Protein AF-A0A522RL39-F1 (afdb_monomer_lite)

pLDDT: mean 82.8, std 12.08, range [55.28, 96.81]

Structure (mmCIF, N/CA/C/O backbone):
data_AF-A0A522RL39-F1
#
_entry.id   AF-A0A522RL39-F1
#
loop_
_atom_site.group_PDB
_atom_site.id
_atom_site.type_symbol
_atom_site.label_atom_id
_atom_site.label_alt_id
_atom_site.label_comp_id
_atom_site.label_asym_id
_atom_site.label_entity_id
_atom_site.label_seq_id
_atom_site.pdbx_PDB_ins_code
_atom_site.Cartn_x
_atom_site.Cartn_y
_atom_site.Cartn_z
_atom_site.occupancy
_atom_site.B_iso_or_equiv
_atom_site.auth_seq_id
_atom_site.auth_comp_id
_atom_site.auth_asym_id
_atom_site.auth_atom_id
_atom_site.pdbx_PDB_model_num
ATOM 1 N N . MET A 1 1 ? -1.498 -23.509 20.090 1.00 71.50 1 MET A N 1
ATOM 2 C CA . MET A 1 1 ? -1.217 -22.058 19.992 1.00 71.50 1 MET A CA 1
ATOM 3 C C . MET A 1 1 ? -2.296 -21.308 20.755 1.00 71.50 1 MET A C 1
ATOM 5 O O . MET A 1 1 ? -3.454 -21.674 20.586 1.00 71.50 1 MET A O 1
ATOM 9 N N . PRO A 1 2 ? -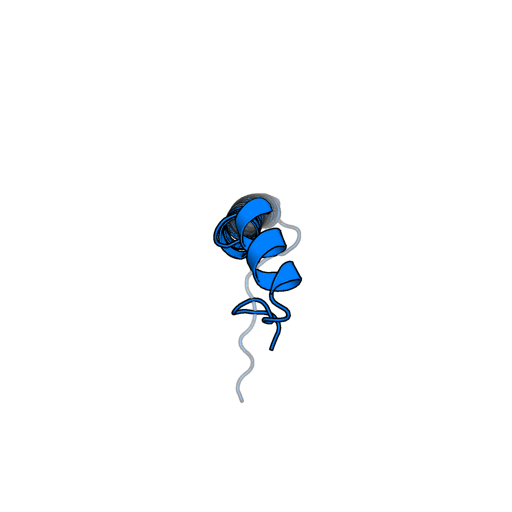1.958 -20.325 21.605 1.00 85.75 2 PRO A N 1
ATOM 10 C CA . PRO A 1 2 ? -2.966 -19.529 22.293 1.00 85.75 2 PRO A CA 1
ATOM 11 C C . PRO A 1 2 ? -3.632 -18.552 21.315 1.00 85.75 2 PRO A C 1
ATOM 13 O O . PRO A 1 2 ? -2.969 -17.963 20.462 1.00 85.75 2 PRO A O 1
ATOM 16 N N . VAL A 1 3 ? -4.950 -18.405 21.430 1.00 90.44 3 VAL A N 1
ATOM 17 C CA . VAL A 1 3 ? -5.738 -17.455 20.634 1.00 90.44 3 VAL A CA 1
ATOM 18 C C . VAL A 1 3 ? -5.558 -16.056 21.219 1.00 90.44 3 VAL A C 1
ATOM 20 O O . VAL A 1 3 ? -5.706 -15.872 22.425 1.00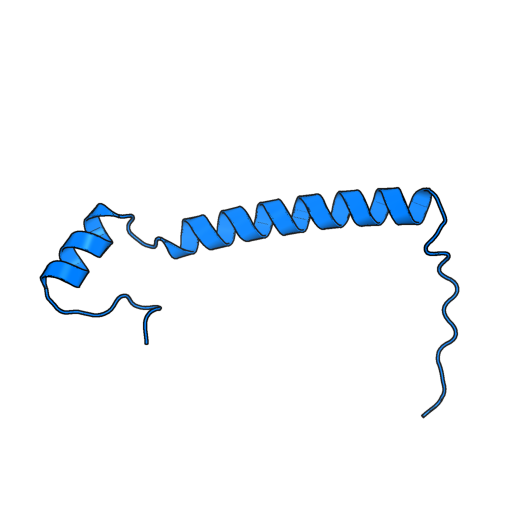 90.44 3 VAL A O 1
ATOM 23 N N . ILE A 1 4 ? -5.260 -15.068 20.372 1.00 92.50 4 ILE A N 1
ATOM 24 C CA . ILE A 1 4 ? -5.208 -13.657 20.773 1.00 92.50 4 ILE A CA 1
ATOM 25 C C . ILE A 1 4 ? -6.601 -13.050 20.548 1.00 92.50 4 ILE A C 1
ATOM 27 O O . ILE A 1 4 ? -7.027 -12.942 19.395 1.00 92.50 4 ILE A O 1
ATOM 31 N N . PRO A 1 5 ? -7.333 -12.656 21.606 1.00 89.56 5 PRO A N 1
ATOM 32 C CA . PRO A 1 5 ? -8.634 -12.024 21.444 1.00 89.56 5 PRO A CA 1
ATOM 33 C C . PRO A 1 5 ? -8.470 -10.600 20.899 1.00 89.56 5 PRO A C 1
ATOM 35 O O . PRO A 1 5 ? -7.717 -9.788 21.441 1.00 89.56 5 PRO A O 1
ATOM 38 N N . THR A 1 6 ? -9.195 -10.281 19.827 1.00 90.75 6 THR A N 1
ATOM 39 C CA . THR A 1 6 ? -9.237 -8.917 19.291 1.00 90.75 6 THR A CA 1
ATOM 40 C C . THR A 1 6 ? -10.075 -8.013 20.191 1.00 90.75 6 THR A C 1
ATOM 42 O O . THR A 1 6 ? -11.167 -8.378 20.620 1.00 90.75 6 THR A O 1
ATOM 45 N N . ARG A 1 7 ? -9.565 -6.810 20.460 1.00 91.81 7 ARG A N 1
ATOM 46 C CA . ARG A 1 7 ? -10.304 -5.730 21.141 1.00 91.81 7 ARG A CA 1
ATOM 47 C C . ARG A 1 7 ? -10.786 -4.656 20.164 1.00 91.81 7 ARG A C 1
ATOM 49 O O . ARG A 1 7 ? -11.273 -3.616 20.591 1.00 91.81 7 ARG A O 1
ATOM 56 N N . ILE A 1 8 ? -10.585 -4.878 18.866 1.00 91.12 8 ILE A N 1
ATOM 57 C CA . ILE A 1 8 ? -10.923 -3.920 17.818 1.00 91.12 8 ILE A CA 1
ATOM 58 C C . ILE A 1 8 ? -12.388 -4.104 17.436 1.00 91.12 8 ILE A C 1
ATOM 60 O O . ILE A 1 8 ? -12.797 -5.196 17.043 1.00 91.12 8 ILE A O 1
ATOM 64 N N . ASP A 1 9 ? -13.147 -3.014 17.486 1.00 91.19 9 ASP A N 1
ATOM 65 C CA . ASP A 1 9 ? -14.491 -2.943 16.923 1.00 91.19 9 ASP A CA 1
ATOM 66 C C . ASP A 1 9 ? -14.432 -2.470 15.463 1.00 91.19 9 ASP A C 1
ATOM 68 O O . ASP A 1 9 ? -14.152 -1.303 15.173 1.00 91.19 9 ASP A O 1
ATOM 72 N N . ASN A 1 10 ? -14.728 -3.380 14.536 1.00 88.88 10 ASN A N 1
ATOM 73 C CA . ASN A 1 10 ? -14.724 -3.128 13.095 1.00 88.88 10 ASN A CA 1
ATOM 74 C C . ASN A 1 10 ? -15.904 -2.267 12.601 1.00 88.88 10 ASN A C 1
ATOM 76 O O . ASN A 1 10 ? -15.871 -1.782 11.468 1.00 88.88 10 ASN A O 1
ATOM 80 N N . LYS A 1 11 ? -16.940 -2.069 13.425 1.00 92.38 11 LYS A N 1
ATOM 81 C CA . LYS A 1 11 ? -18.103 -1.220 13.126 1.00 92.38 11 LYS A CA 1
ATOM 82 C C . LYS A 1 11 ? -18.004 0.157 13.775 1.00 92.38 11 LYS A C 1
ATOM 84 O O . LYS A 1 11 ? -18.863 1.002 13.508 1.00 92.38 11 LYS A O 1
ATOM 89 N N . SER A 1 12 ? -16.970 0.408 14.571 1.00 93.50 12 SER A N 1
ATOM 90 C CA . SER A 1 12 ? -16.718 1.729 15.136 1.00 93.50 12 SER A CA 1
ATOM 91 C C . SER A 1 12 ? -16.396 2.752 14.041 1.00 93.50 12 SER A C 1
ATOM 93 O O . SER A 1 12 ? -15.823 2.443 12.991 1.00 93.50 12 SER A O 1
ATOM 95 N N . GLU A 1 13 ? -16.783 4.001 14.276 1.00 92.56 13 GLU A N 1
ATOM 96 C CA . GLU A 1 13 ? -16.505 5.094 13.345 1.00 92.56 13 GLU A CA 1
ATOM 97 C C . GLU A 1 13 ? -15.004 5.385 13.230 1.00 92.56 13 GLU A C 1
ATOM 99 O O . GLU A 1 13 ? -14.501 5.599 12.127 1.00 92.56 13 GLU A O 1
ATOM 104 N N . SER A 1 14 ? -14.269 5.277 14.340 1.00 92.00 14 SER A N 1
ATOM 105 C CA . SER A 1 14 ? -12.811 5.416 14.366 1.00 92.00 14 SER A CA 1
ATOM 106 C C . SER A 1 14 ? -12.119 4.352 13.511 1.00 92.00 14 SER A C 1
ATOM 108 O O . SER A 1 14 ? -11.212 4.678 12.746 1.00 92.00 14 SER A O 1
ATOM 110 N N . PHE A 1 15 ? -12.576 3.094 13.557 1.00 93.12 15 PHE A N 1
ATOM 111 C CA . PHE A 1 15 ? -12.054 2.046 12.682 1.00 93.12 15 PHE A CA 1
ATOM 112 C C . PHE A 1 15 ? -12.323 2.352 11.206 1.00 93.12 15 PHE A C 1
ATOM 114 O O . PHE A 1 15 ? -11.420 2.206 10.381 1.00 93.12 15 PHE A O 1
ATOM 121 N N . ARG A 1 16 ? -13.527 2.829 10.859 1.00 94.31 16 ARG A N 1
ATOM 122 C CA . ARG A 1 16 ? -13.849 3.226 9.477 1.00 94.31 16 ARG A CA 1
ATOM 123 C C . ARG A 1 16 ? -12.974 4.378 8.986 1.00 94.31 16 ARG A C 1
ATOM 125 O O . ARG A 1 16 ? -12.469 4.296 7.868 1.00 94.31 16 ARG A O 1
ATOM 132 N N . ALA A 1 17 ? -12.764 5.405 9.810 1.00 94.50 17 ALA A N 1
ATOM 133 C CA . ALA A 1 17 ? -11.911 6.546 9.475 1.00 94.50 17 ALA A CA 1
ATOM 134 C C . ALA A 1 17 ? -10.450 6.115 9.262 1.00 94.50 17 ALA A C 1
ATOM 136 O O . ALA A 1 17 ? -9.839 6.445 8.245 1.00 94.50 17 ALA A O 1
ATOM 137 N N . ASN A 1 18 ? -9.917 5.289 10.164 1.00 93.75 18 AS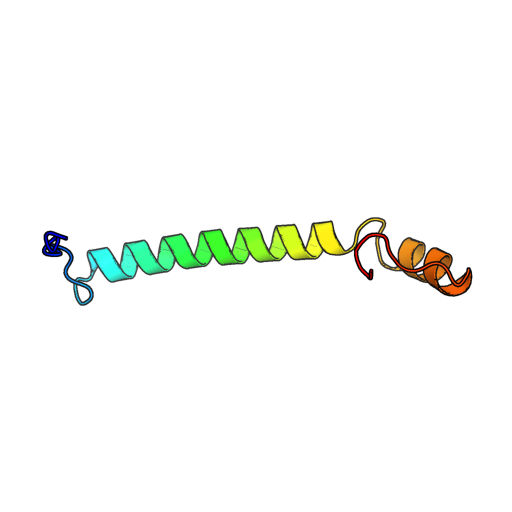N A N 1
ATOM 138 C CA . ASN A 1 18 ? -8.562 4.752 10.047 1.00 93.75 18 ASN A CA 1
ATOM 139 C C . ASN A 1 18 ? -8.404 3.865 8.805 1.00 93.75 18 ASN A C 1
ATOM 141 O O . ASN A 1 18 ? -7.425 3.991 8.072 1.00 93.75 18 ASN A O 1
ATOM 145 N N . ALA A 1 19 ? -9.387 3.005 8.528 1.00 94.38 19 ALA A N 1
ATOM 146 C CA . ALA A 1 19 ? -9.385 2.159 7.342 1.00 94.38 19 ALA A CA 1
ATOM 147 C C . ALA A 1 19 ? -9.461 2.981 6.045 1.00 94.38 19 ALA A C 1
ATOM 149 O O . ALA A 1 19 ? -8.808 2.627 5.067 1.00 94.38 19 ALA A O 1
ATOM 150 N N . ALA A 1 20 ? -10.230 4.073 6.019 1.00 95.25 20 ALA A N 1
ATOM 151 C CA . ALA A 1 20 ? -10.299 4.974 4.870 1.00 95.25 20 ALA A CA 1
ATOM 152 C C . ALA A 1 20 ? -8.957 5.683 4.618 1.00 95.25 20 ALA A C 1
ATOM 154 O O . ALA A 1 20 ? -8.481 5.700 3.484 1.00 95.25 20 ALA A O 1
ATOM 155 N N . ASN A 1 21 ? -8.311 6.187 5.674 1.00 96.19 21 ASN A N 1
ATOM 156 C CA . ASN A 1 21 ? -6.987 6.806 5.579 1.00 96.19 21 ASN A CA 1
ATOM 157 C C . ASN A 1 21 ? -5.934 5.818 5.071 1.00 96.19 21 ASN A C 1
ATOM 159 O O . ASN A 1 21 ? -5.168 6.141 4.166 1.00 96.19 21 ASN A O 1
ATOM 163 N N . LEU A 1 22 ? -5.927 4.597 5.613 1.00 95.75 22 LEU A N 1
ATOM 164 C CA . LEU A 1 22 ? -4.992 3.566 5.178 1.00 95.75 22 LEU A CA 1
ATOM 165 C C . LEU A 1 22 ? -5.211 3.197 3.707 1.00 95.75 22 LEU A C 1
ATOM 167 O O . LEU A 1 22 ? -4.242 3.101 2.961 1.00 95.75 22 LEU A O 1
ATOM 171 N N . ARG A 1 23 ? -6.471 3.041 3.277 1.00 95.75 23 ARG A N 1
ATOM 172 C CA . ARG A 1 23 ? -6.807 2.750 1.874 1.00 95.75 23 ARG A CA 1
ATOM 173 C C . ARG A 1 23 ? -6.274 3.825 0.938 1.00 95.75 23 ARG A C 1
ATOM 175 O O . ARG A 1 23 ? -5.576 3.484 -0.010 1.00 95.75 23 ARG A O 1
ATOM 182 N N . LYS A 1 24 ? -6.501 5.100 1.265 1.00 96.75 24 LYS A N 1
ATOM 183 C CA . LYS A 1 24 ? -5.984 6.227 0.481 1.00 96.75 24 LYS A CA 1
ATOM 184 C C . LYS A 1 24 ? -4.466 6.143 0.298 1.00 96.75 24 LYS A C 1
ATOM 186 O O . LYS A 1 24 ? -3.990 6.159 -0.828 1.00 96.75 24 LYS A O 1
ATOM 191 N N . LEU A 1 25 ? -3.722 5.949 1.389 1.00 96.44 25 LEU A N 1
ATOM 192 C CA . LEU A 1 25 ? -2.262 5.814 1.331 1.00 96.44 25 LEU A CA 1
ATOM 193 C C . LEU A 1 25 ? -1.819 4.610 0.490 1.00 96.44 25 LEU A C 1
ATOM 195 O O . LEU A 1 25 ? -0.846 4.694 -0.256 1.00 96.44 25 LEU A O 1
ATOM 199 N N . THR A 1 26 ? -2.525 3.481 0.595 1.00 96.81 26 THR A N 1
ATOM 200 C CA . THR A 1 26 ? -2.198 2.302 -0.215 1.00 96.81 26 THR A CA 1
ATOM 201 C C . THR A 1 26 ? -2.515 2.492 -1.691 1.00 96.81 26 THR A C 1
ATOM 203 O O . THR A 1 26 ? -1.798 1.950 -2.529 1.00 96.81 26 THR A O 1
ATOM 206 N N . ASP A 1 27 ? -3.563 3.239 -2.021 1.00 96.00 27 ASP A N 1
ATOM 207 C CA . ASP A 1 27 ? -3.931 3.522 -3.406 1.00 96.00 27 ASP A CA 1
ATOM 208 C C . ASP A 1 27 ? -2.927 4.493 -4.039 1.00 96.00 27 ASP A C 1
ATOM 210 O O . ASP A 1 27 ? -2.450 4.235 -5.146 1.00 96.00 27 ASP A O 1
ATOM 214 N N . ASP A 1 28 ? -2.501 5.520 -3.297 1.00 95.25 28 ASP A N 1
ATOM 215 C CA . ASP A 1 28 ? -1.432 6.437 -3.707 1.00 95.25 28 ASP A CA 1
ATOM 216 C C . ASP A 1 28 ? -0.115 5.676 -3.959 1.00 95.25 28 ASP A C 1
ATOM 218 O O . ASP A 1 28 ? 0.509 5.821 -5.015 1.00 95.25 28 ASP A O 1
ATOM 222 N N . LEU A 1 29 ? 0.263 4.775 -3.042 1.00 94.94 29 LEU A N 1
ATOM 223 C CA . LEU A 1 29 ? 1.445 3.923 -3.199 1.00 94.94 29 LEU A CA 1
ATOM 224 C C . LEU A 1 29 ? 1.341 3.023 -4.437 1.00 94.94 29 LEU A C 1
ATOM 226 O O . LEU A 1 29 ? 2.304 2.882 -5.188 1.00 94.94 29 LEU A O 1
ATOM 230 N N . LYS A 1 30 ? 0.181 2.405 -4.681 1.00 93.44 30 LYS A N 1
ATOM 231 C CA . LYS A 1 30 ? -0.029 1.568 -5.872 1.00 93.44 30 LYS A CA 1
ATOM 232 C C . LYS A 1 30 ? 0.077 2.381 -7.156 1.00 93.44 30 LYS A C 1
ATOM 234 O O . LYS A 1 30 ? 0.648 1.884 -8.123 1.00 93.44 30 LYS A O 1
ATOM 239 N N . ALA A 1 31 ? -0.428 3.613 -7.170 1.00 92.31 31 ALA A N 1
ATOM 240 C CA . ALA A 1 31 ? -0.296 4.505 -8.317 1.00 92.31 31 ALA A CA 1
ATOM 241 C C . ALA A 1 31 ? 1.174 4.870 -8.580 1.00 92.31 31 ALA A C 1
ATOM 243 O O . ALA A 1 31 ? 1.628 4.859 -9.723 1.00 92.31 31 ALA A O 1
ATOM 244 N N . GLU A 1 32 ? 1.960 5.139 -7.538 1.00 89.75 32 GLU A N 1
ATOM 245 C CA . GLU A 1 32 ? 3.410 5.340 -7.658 1.00 89.75 32 GLU A CA 1
ATOM 246 C C . GLU A 1 32 ? 4.142 4.099 -8.159 1.00 89.75 32 GLU A C 1
ATOM 248 O O . GLU A 1 32 ? 4.969 4.185 -9.071 1.00 89.75 32 GLU A O 1
ATOM 253 N N . LEU A 1 33 ? 3.807 2.928 -7.626 1.00 88.88 33 LEU A N 1
ATOM 254 C CA . LEU A 1 33 ? 4.379 1.667 -8.081 1.00 88.88 33 LEU A CA 1
ATOM 255 C C . LEU A 1 33 ? 4.020 1.371 -9.539 1.00 88.88 33 LEU A C 1
ATOM 257 O O . LEU A 1 33 ? 4.883 0.916 -10.282 1.00 88.88 33 LEU A O 1
ATOM 261 N N . ALA A 1 34 ? 2.798 1.678 -9.979 1.00 85.94 34 ALA A N 1
ATOM 262 C CA . ALA A 1 34 ? 2.398 1.547 -11.378 1.00 85.94 34 ALA A CA 1
ATOM 263 C C . ALA A 1 34 ? 3.207 2.488 -12.284 1.00 85.94 34 ALA A C 1
ATOM 265 O O . ALA A 1 34 ? 3.794 2.034 -13.264 1.00 85.94 34 ALA A O 1
ATOM 266 N N . ARG A 1 35 ? 3.350 3.765 -11.900 1.00 82.94 35 ARG A N 1
ATOM 267 C CA . ARG A 1 35 ? 4.175 4.739 -12.639 1.00 82.94 35 ARG A CA 1
ATOM 268 C C . ARG A 1 35 ? 5.633 4.302 -12.731 1.00 82.94 35 ARG A C 1
ATOM 270 O O . ARG A 1 35 ? 6.230 4.311 -13.800 1.00 82.94 35 ARG A O 1
ATOM 277 N N . THR A 1 36 ? 6.221 3.862 -11.623 1.00 82.44 36 THR A N 1
ATOM 278 C CA . THR A 1 36 ? 7.597 3.341 -11.639 1.00 82.44 36 THR A CA 1
ATOM 279 C C . THR A 1 36 ? 7.703 2.011 -12.386 1.00 82.44 36 THR A C 1
ATOM 281 O O . THR A 1 36 ? 8.773 1.694 -12.912 1.00 82.44 36 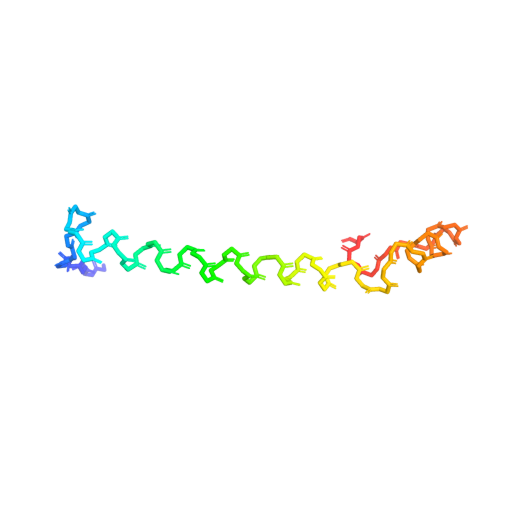THR A O 1
ATOM 284 N N . ALA A 1 37 ? 6.623 1.224 -12.473 1.00 77.25 37 ALA A N 1
ATOM 285 C CA . ALA A 1 37 ? 6.547 0.005 -13.276 1.00 77.25 37 ALA A CA 1
ATOM 286 C C . ALA A 1 37 ? 6.639 0.239 -14.780 1.00 77.25 37 ALA A C 1
ATOM 288 O O . ALA A 1 37 ? 7.151 -0.623 -15.495 1.00 77.25 37 ALA A O 1
ATOM 289 N N . GLU A 1 38 ? 6.274 1.427 -15.250 1.00 72.31 38 GLU A N 1
ATOM 290 C CA . GLU A 1 38 ? 6.439 1.822 -16.649 1.00 72.31 38 GLU A CA 1
ATOM 291 C C . GLU A 1 38 ? 7.916 1.973 -17.062 1.00 72.31 38 GLU A C 1
ATOM 293 O O . GLU A 1 38 ? 8.233 1.917 -18.253 1.00 72.31 38 GLU A O 1
ATOM 298 N N . GLY A 1 39 ? 8.845 2.093 -16.105 1.00 73.38 39 GLY A N 1
ATOM 299 C CA . GLY A 1 39 ? 10.283 2.155 -16.371 1.00 73.38 39 GLY A CA 1
ATOM 300 C C . GLY A 1 39 ? 10.670 3.422 -17.138 1.00 73.38 39 GLY A C 1
ATOM 301 O O . GLY A 1 39 ? 10.391 4.528 -16.693 1.00 73.38 39 GLY A O 1
ATOM 302 N N . GLY A 1 40 ? 11.310 3.282 -18.303 1.00 69.56 40 GLY A N 1
ATOM 303 C CA . GLY A 1 40 ? 11.714 4.417 -19.153 1.00 69.56 40 GLY A CA 1
ATOM 304 C C . GLY A 1 40 ? 10.572 5.087 -19.938 1.00 69.56 40 GLY A C 1
ATOM 305 O O . GLY A 1 40 ? 10.841 5.806 -20.901 1.00 69.56 40 GLY A O 1
ATOM 306 N N . GLY A 1 41 ? 9.314 4.806 -19.583 1.00 72.12 41 GLY A N 1
ATOM 307 C CA . GLY A 1 41 ? 8.119 5.266 -20.288 1.00 72.12 41 GLY A CA 1
ATOM 308 C C . GLY A 1 41 ? 7.816 4.488 -21.575 1.00 72.12 41 GLY A C 1
ATOM 309 O O . GLY A 1 41 ? 8.615 3.683 -22.067 1.00 72.12 41 GLY A O 1
ATOM 310 N N . GLU A 1 42 ? 6.640 4.745 -22.153 1.00 67.56 42 GLU A N 1
ATOM 311 C CA . GLU A 1 42 ? 6.111 3.995 -23.304 1.00 67.56 42 GLU A CA 1
ATOM 312 C C . GLU A 1 42 ? 7.048 3.984 -24.515 1.00 67.56 42 GLU A C 1
ATOM 314 O O . GLU A 1 42 ? 7.215 2.947 -25.151 1.00 67.56 42 GLU A O 1
ATOM 319 N N . LYS A 1 43 ? 7.731 5.099 -24.803 1.00 68.12 43 LYS A N 1
ATOM 320 C CA . LYS A 1 43 ? 8.655 5.211 -25.945 1.00 68.12 43 LYS A CA 1
ATOM 321 C C . LYS A 1 43 ? 9.889 4.318 -25.798 1.00 68.12 43 LYS A C 1
ATOM 323 O O . LYS A 1 43 ? 10.338 3.722 -26.778 1.00 68.12 43 LYS A O 1
ATOM 328 N N . ALA A 1 44 ? 10.435 4.200 -24.586 1.00 69.50 44 ALA A N 1
ATOM 329 C CA . ALA A 1 44 ? 11.562 3.312 -24.327 1.00 69.50 44 ALA A CA 1
ATOM 330 C C . ALA A 1 44 ? 11.119 1.845 -24.379 1.00 69.50 44 ALA A C 1
ATOM 332 O O . ALA A 1 44 ? 11.796 1.034 -25.012 1.00 69.50 44 ALA A O 1
ATOM 333 N N . ARG A 1 45 ? 9.948 1.513 -23.810 1.00 68.44 45 ARG A N 1
ATOM 334 C CA . ARG A 1 45 ? 9.364 0.165 -23.925 1.00 68.44 45 ARG A CA 1
ATOM 335 C C . ARG A 1 45 ? 9.084 -0.216 -25.377 1.00 68.44 45 ARG A C 1
ATOM 337 O O . ARG A 1 45 ? 9.451 -1.313 -25.777 1.00 68.44 45 ARG A O 1
ATOM 344 N N . ALA A 1 46 ? 8.530 0.687 -26.187 1.00 69.31 46 ALA A N 1
ATOM 345 C CA . ALA A 1 46 ? 8.291 0.468 -27.615 1.00 69.31 46 ALA A CA 1
ATOM 346 C C . ALA A 1 46 ? 9.599 0.198 -28.378 1.00 69.31 46 ALA A C 1
ATOM 348 O O . ALA A 1 46 ? 9.673 -0.706 -29.202 1.00 69.31 46 ALA A O 1
ATOM 349 N N . LYS A 1 47 ? 10.677 0.925 -28.057 1.00 72.62 47 LYS A N 1
ATOM 350 C CA . LYS A 1 47 ? 12.004 0.692 -28.649 1.00 72.62 47 LYS A CA 1
ATOM 351 C C . LYS A 1 47 ? 12.631 -0.633 -28.200 1.00 72.62 47 LYS A C 1
ATOM 353 O O . LYS A 1 47 ? 13.330 -1.262 -28.989 1.00 72.62 47 LYS A O 1
ATOM 358 N N . HIS A 1 48 ? 12.414 -1.048 -26.952 1.00 72.81 48 HIS A N 1
ATOM 359 C CA . HIS A 1 48 ? 12.900 -2.330 -26.429 1.00 72.81 48 HIS A CA 1
ATOM 360 C C . HIS A 1 48 ? 12.120 -3.525 -26.997 1.00 72.81 48 HIS A C 1
ATOM 362 O O . HIS A 1 48 ? 12.737 -4.481 -27.462 1.00 72.81 48 HIS A O 1
ATOM 368 N N . THR A 1 49 ? 10.792 -3.427 -27.059 1.00 68.06 49 THR A N 1
ATOM 369 C CA . THR A 1 49 ? 9.911 -4.444 -27.660 1.00 68.06 49 THR A CA 1
ATOM 370 C C . THR A 1 49 ? 10.118 -4.559 -29.168 1.00 68.06 49 THR A C 1
ATOM 372 O O . THR A 1 49 ? 10.234 -5.670 -29.675 1.00 68.06 49 THR A O 1
ATOM 375 N N . ALA A 1 50 ? 10.306 -3.443 -29.886 1.00 73.62 50 ALA A N 1
ATOM 376 C CA . ALA A 1 50 ? 10.671 -3.458 -31.308 1.00 73.62 50 ALA A CA 1
ATOM 377 C C . ALA A 1 50 ? 12.025 -4.141 -31.583 1.00 73.62 50 ALA A C 1
ATOM 379 O O . ALA A 1 50 ? 12.282 -4.578 -32.701 1.00 73.62 50 ALA A O 1
ATOM 380 N N . ARG A 1 51 ? 12.897 -4.254 -30.572 1.00 77.19 51 ARG A N 1
ATOM 381 C CA . ARG A 1 51 ? 14.175 -4.982 -30.644 1.00 77.19 51 ARG A CA 1
ATOM 382 C C . ARG A 1 51 ? 14.058 -6.449 -30.209 1.00 77.19 51 ARG A C 1
ATOM 384 O O . ARG A 1 51 ? 15.083 -7.085 -29.993 1.00 77.19 51 ARG A O 1
ATOM 391 N N . ALA A 1 52 ? 12.835 -6.968 -30.064 1.00 65.56 52 ALA A N 1
ATOM 392 C CA . ALA A 1 5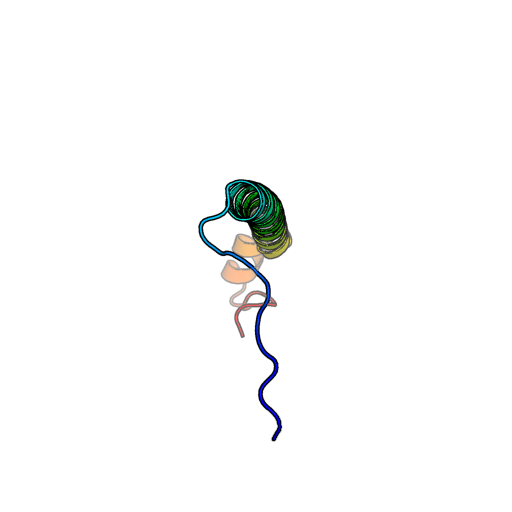2 ? 12.523 -8.322 -29.598 1.00 65.56 52 ALA A CA 1
ATOM 393 C C . ALA A 1 52 ? 13.089 -8.668 -28.201 1.00 65.56 52 ALA A C 1
ATOM 395 O O . ALA A 1 52 ? 13.232 -9.840 -27.857 1.00 65.56 52 ALA A O 1
ATOM 396 N N . ALA A 1 53 ? 13.398 -7.659 -27.376 1.00 66.69 53 ALA A N 1
ATOM 397 C CA . ALA A 1 53 ? 13.859 -7.847 -26.005 1.00 66.69 53 ALA A CA 1
ATOM 398 C C . ALA A 1 53 ? 12.693 -7.643 -25.024 1.00 66.69 53 ALA A C 1
ATOM 400 O O . ALA A 1 53 ? 12.072 -6.578 -25.017 1.00 66.69 53 ALA A O 1
ATOM 401 N N . ALA A 1 54 ? 12.413 -8.647 -24.186 1.00 68.81 54 ALA A N 1
ATOM 402 C CA . ALA A 1 54 ? 11.402 -8.549 -23.132 1.00 68.81 54 ALA A CA 1
ATOM 403 C C . ALA A 1 54 ? 11.730 -7.410 -22.151 1.00 68.81 54 ALA A C 1
ATOM 405 O O . ALA A 1 54 ? 12.904 -7.161 -21.840 1.00 68.81 54 ALA A O 1
ATOM 406 N N . ALA A 1 55 ? 10.702 -6.721 -21.647 1.00 6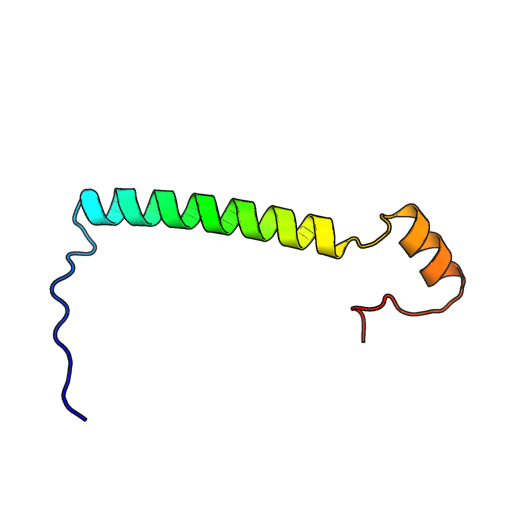4.25 55 ALA A N 1
ATOM 407 C CA . ALA A 1 55 ? 10.891 -5.724 -20.602 1.00 64.25 55 ALA A CA 1
ATOM 408 C C . ALA A 1 55 ? 11.482 -6.379 -19.338 1.00 64.25 55 ALA A C 1
ATOM 410 O O . ALA A 1 55 ? 11.220 -7.540 -19.040 1.00 64.25 55 ALA A O 1
ATOM 411 N N . CYS A 1 56 ? 12.265 -5.624 -18.560 1.00 65.31 56 CYS A N 1
ATOM 412 C CA . CYS A 1 56 ? 12.991 -6.128 -17.380 1.00 65.31 56 CYS A CA 1
ATOM 413 C C . CYS A 1 56 ? 12.092 -6.841 -16.340 1.00 65.31 56 CYS A C 1
ATOM 415 O O . CYS A 1 56 ? 12.574 -7.675 -15.581 1.00 65.31 56 CYS A O 1
ATOM 417 N N . ARG A 1 57 ? 10.787 -6.536 -16.322 1.00 66.12 57 ARG A N 1
ATOM 418 C CA . ARG A 1 57 ? 9.785 -7.149 -15.433 1.00 66.12 57 ARG A CA 1
ATOM 419 C C . ARG A 1 57 ? 8.836 -8.144 -16.116 1.00 66.12 57 ARG A C 1
ATOM 421 O O . ARG A 1 57 ? 7.998 -8.709 -15.430 1.00 66.12 57 ARG A O 1
ATOM 428 N N . GLU A 1 58 ? 8.957 -8.365 -17.423 1.00 62.47 58 GLU A N 1
ATOM 429 C CA . GLU A 1 58 ? 8.157 -9.341 -18.185 1.00 62.47 58 GLU A CA 1
ATOM 430 C C . GLU A 1 58 ? 8.948 -10.641 -18.416 1.00 62.47 58 GLU A C 1
ATOM 432 O O . GLU A 1 58 ? 9.119 -11.088 -19.549 1.00 62.47 58 GLU A O 1
ATOM 437 N N . ARG A 1 59 ? 9.477 -11.233 -17.342 1.00 55.28 59 ARG A N 1
ATOM 438 C CA . ARG A 1 59 ? 10.111 -12.559 -17.372 1.00 55.28 59 ARG A CA 1
ATOM 439 C C . ARG A 1 59 ? 9.359 -13.535 -16.489 1.00 55.28 59 ARG A C 1
ATOM 441 O O . ARG A 1 59 ? 8.976 -13.111 -15.378 1.00 55.28 59 ARG A O 1
#

Radius of gyration: 20.73 Å; chains: 1; bounding box: 32×29×54 Å

Secondary structure (DSSP, 8-state):
---------TTSHHHHHHHHHHHHHHHHHHHHHHHHHTTTHHHHHHHHHTTTPPPTT--

Foldseek 3Di:
DDDDDDPDDCPDPVNVVVVVVVVVVVVVVVVVVVVVVCPPHPVVVVVCVVVVHDDPPRD

Sequence (59 aa):
MPVIPTRIDNKSESFRANAANLRKLTDDLKAELARTAEGGGEKARAKHTARAAAACRER